Protein AF-A0A6N8XL63-F1 (afdb_monomer_lite)

Foldseek 3Di:
DPPPPVVVVVVVVVLVVLLVVLLVVCAASPPRHHPPDNDNHNPVVVVVVCVVVPPVVVVVVLVVLQVVLLVVCAASPPRHHHPNDNHDPVVVVVVCVVCVVVVVPVPDQKKKWKAFPPPRDTPDIHRDPVVVVVSCVVVVHDPVRIDIDIPDDVVVVVVVPDD

Structure (mmCIF, N/CA/C/O backbone):
data_AF-A0A6N8XL63-F1
#
_entry.id   AF-A0A6N8XL63-F1
#
loop_
_atom_site.group_PDB
_atom_site.id
_atom_site.type_symbol
_atom_site.label_atom_id
_atom_site.label_alt_id
_atom_site.label_comp_id
_atom_site.label_asym_id
_atom_site.label_entity_id
_atom_site.label_seq_id
_atom_site.pdbx_PDB_ins_code
_atom_site.Cartn_x
_atom_site.Cartn_y
_atom_site.Cartn_z
_atom_site.occupancy
_atom_site.B_iso_or_equiv
_atom_site.auth_seq_id
_atom_site.auth_comp_id
_atom_site.auth_asym_id
_atom_site.auth_atom_id
_atom_site.pdbx_PDB_model_num
ATOM 1 N N . MET A 1 1 ? 29.779 -9.677 9.185 1.00 43.91 1 MET A N 1
ATOM 2 C CA . MET A 1 1 ? 30.239 -10.052 7.824 1.00 43.91 1 MET A CA 1
ATOM 3 C C . MET A 1 1 ? 29.657 -9.106 6.758 1.00 43.91 1 MET A C 1
ATOM 5 O O . MET A 1 1 ? 28.558 -9.359 6.274 1.00 43.91 1 MET A O 1
ATOM 9 N N . PRO A 1 2 ? 30.348 -8.014 6.376 1.00 48.72 2 PRO A N 1
ATOM 10 C CA . PRO A 1 2 ? 29.852 -7.019 5.409 1.00 48.72 2 PRO A CA 1
ATOM 11 C C . PRO A 1 2 ? 30.099 -7.348 3.912 1.00 48.72 2 PRO A C 1
ATOM 13 O O . PRO A 1 2 ? 29.823 -6.527 3.044 1.00 48.72 2 PRO A O 1
ATOM 16 N N . GLY A 1 3 ? 30.554 -8.557 3.557 1.00 53.84 3 GLY A N 1
ATOM 17 C CA . GLY A 1 3 ? 30.966 -8.904 2.181 1.00 53.84 3 GLY A CA 1
ATOM 18 C C . GLY A 1 3 ? 29.860 -9.152 1.137 1.00 53.84 3 GLY A C 1
ATOM 19 O O . GLY A 1 3 ? 30.168 -9.338 -0.039 1.00 53.84 3 GLY A O 1
ATOM 20 N N . SER A 1 4 ? 28.571 -9.169 1.505 1.00 65.81 4 SER A N 1
ATOM 21 C CA . SER A 1 4 ? 27.510 -9.639 0.590 1.00 65.81 4 SER A CA 1
ATOM 22 C C . SER A 1 4 ? 26.893 -8.558 -0.310 1.00 65.81 4 SER A C 1
ATOM 24 O O . SER A 1 4 ? 26.400 -8.880 -1.392 1.00 65.81 4 SER A O 1
ATOM 26 N N . SER A 1 5 ? 26.918 -7.281 0.083 1.00 77.75 5 SER A N 1
ATOM 27 C CA . SER A 1 5 ? 26.253 -6.198 -0.663 1.00 77.75 5 SER A CA 1
ATOM 28 C C . SER A 1 5 ? 27.079 -5.724 -1.862 1.00 77.75 5 SER A C 1
ATOM 30 O O . SER A 1 5 ? 26.555 -5.630 -2.972 1.00 77.75 5 SER A O 1
ATOM 32 N N . ALA A 1 6 ? 28.384 -5.511 -1.677 1.00 81.81 6 ALA A N 1
ATOM 33 C CA . ALA A 1 6 ? 29.289 -5.071 -2.738 1.00 81.81 6 ALA A CA 1
ATOM 34 C C . ALA A 1 6 ? 29.458 -6.132 -3.840 1.00 81.81 6 ALA A C 1
ATOM 36 O O . ALA A 1 6 ? 29.487 -5.799 -5.027 1.00 81.81 6 ALA A O 1
ATOM 37 N N . ALA A 1 7 ? 29.514 -7.415 -3.472 1.00 82.44 7 ALA A N 1
ATOM 38 C CA . ALA A 1 7 ? 29.549 -8.518 -4.432 1.00 82.44 7 ALA A CA 1
ATOM 39 C C . ALA A 1 7 ? 28.253 -8.588 -5.262 1.00 82.44 7 ALA A C 1
ATOM 41 O O . ALA A 1 7 ? 28.304 -8.681 -6.491 1.00 82.44 7 ALA A O 1
ATOM 42 N N . LYS A 1 8 ? 27.085 -8.443 -4.614 1.00 84.56 8 LYS A N 1
ATOM 43 C CA . LYS A 1 8 ? 25.779 -8.366 -5.296 1.00 84.56 8 LYS A CA 1
ATOM 44 C C . LYS A 1 8 ? 25.686 -7.159 -6.230 1.00 84.56 8 LYS A C 1
ATOM 46 O O . LYS A 1 8 ? 25.197 -7.296 -7.348 1.00 84.56 8 LYS A O 1
ATOM 51 N N . ALA A 1 9 ? 26.187 -5.995 -5.814 1.00 88.12 9 ALA A N 1
ATOM 52 C CA . ALA A 1 9 ? 26.199 -4.792 -6.642 1.00 88.12 9 ALA A CA 1
ATOM 53 C C . ALA A 1 9 ? 27.018 -4.993 -7.929 1.00 88.12 9 ALA A C 1
ATOM 55 O O . ALA A 1 9 ? 26.525 -4.711 -9.024 1.00 88.12 9 ALA A O 1
ATOM 56 N N . ARG A 1 10 ? 28.226 -5.565 -7.822 1.00 89.12 10 ARG A N 1
ATOM 57 C CA . ARG A 1 10 ? 29.075 -5.883 -8.986 1.00 89.12 10 ARG A CA 1
ATOM 58 C C . ARG A 1 10 ? 28.430 -6.921 -9.909 1.00 89.12 10 ARG A C 1
ATOM 60 O O . ARG A 1 10 ? 28.430 -6.737 -11.127 1.00 89.12 10 ARG A O 1
ATOM 67 N N . ALA A 1 11 ? 27.832 -7.975 -9.351 1.00 88.38 11 ALA A N 1
ATOM 68 C CA . ALA A 1 11 ? 27.112 -8.986 -10.126 1.00 88.38 11 ALA A CA 1
ATOM 69 C C . ALA A 1 11 ? 25.927 -8.381 -10.900 1.00 88.38 11 ALA A C 1
ATOM 71 O O . ALA A 1 11 ? 25.771 -8.631 -12.097 1.00 88.38 11 ALA A O 1
ATOM 72 N N . ASN A 1 12 ? 25.145 -7.514 -10.251 1.00 90.38 12 ASN A N 1
ATOM 73 C CA . ASN A 1 12 ? 24.034 -6.804 -10.882 1.00 90.38 12 ASN A CA 1
ATOM 74 C C . ASN A 1 12 ? 24.509 -5.859 -11.989 1.00 90.38 12 ASN A C 1
ATOM 76 O O . ASN A 1 12 ? 23.907 -5.826 -13.060 1.00 90.38 12 ASN A O 1
ATOM 80 N N . ALA A 1 13 ? 25.603 -5.125 -11.771 1.00 93.00 13 ALA A N 1
ATOM 81 C CA . ALA A 1 13 ? 26.190 -4.264 -12.794 1.00 93.00 13 ALA A CA 1
ATOM 82 C C . ALA A 1 13 ? 26.624 -5.074 -14.028 1.00 93.00 13 ALA A C 1
ATOM 84 O O . ALA A 1 13 ? 26.307 -4.702 -15.158 1.00 93.00 13 ALA A O 1
ATOM 85 N N . ARG A 1 14 ? 27.272 -6.230 -13.826 1.00 92.75 14 ARG A N 1
ATOM 86 C CA . ARG A 1 14 ? 27.653 -7.143 -14.916 1.00 92.75 14 ARG A CA 1
ATOM 87 C C . ARG A 1 14 ? 26.433 -7.673 -15.671 1.00 92.75 14 ARG A C 1
ATOM 89 O O . ARG A 1 14 ? 26.452 -7.717 -16.900 1.00 92.75 14 ARG A O 1
ATOM 96 N N . LEU A 1 15 ? 25.374 -8.054 -14.957 1.00 89.94 15 LEU A N 1
ATOM 97 C CA . LEU A 1 15 ? 24.129 -8.526 -15.563 1.00 89.94 15 LEU A CA 1
ATOM 98 C C . LEU A 1 15 ? 23.460 -7.428 -16.401 1.00 89.94 15 LEU A C 1
ATOM 100 O O . LEU A 1 15 ? 23.080 -7.687 -17.539 1.00 89.94 15 LEU A O 1
ATOM 104 N N . ARG A 1 16 ? 23.383 -6.197 -15.879 1.00 91.44 16 ARG A N 1
ATOM 105 C CA . ARG A 1 16 ? 22.843 -5.033 -16.601 1.00 91.44 16 ARG A CA 1
ATOM 106 C C . ARG A 1 16 ? 23.623 -4.744 -17.881 1.00 91.44 16 ARG A C 1
ATOM 108 O O . ARG A 1 16 ? 23.005 -4.563 -18.922 1.00 91.44 16 ARG A O 1
ATOM 115 N N . ARG A 1 17 ? 24.960 -4.781 -17.829 1.00 93.25 17 ARG A N 1
ATOM 116 C CA . ARG A 1 17 ? 25.815 -4.608 -19.019 1.00 93.25 17 ARG A CA 1
ATOM 117 C C . ARG A 1 17 ? 25.537 -5.673 -20.079 1.00 93.25 17 ARG A C 1
ATOM 119 O O . ARG A 1 17 ? 25.355 -5.339 -21.242 1.00 93.25 17 ARG A O 1
ATOM 126 N N . ARG A 1 18 ? 25.437 -6.948 -19.681 1.00 90.00 18 ARG A N 1
ATOM 127 C CA . ARG A 1 18 ? 25.084 -8.047 -20.600 1.00 90.00 18 ARG A CA 1
ATOM 128 C C . ARG A 1 18 ? 23.696 -7.870 -21.214 1.00 90.00 18 ARG A C 1
ATOM 130 O O . ARG A 1 18 ? 23.515 -8.155 -22.392 1.00 90.00 18 ARG A O 1
ATOM 137 N N . TYR A 1 19 ? 22.732 -7.411 -20.421 1.00 91.19 19 TYR A N 1
ATOM 138 C CA . TYR A 1 19 ? 21.373 -7.151 -20.887 1.00 91.19 19 TYR A CA 1
ATOM 139 C C . TYR A 1 19 ? 21.347 -6.025 -21.925 1.00 91.19 19 TYR A C 1
ATOM 141 O O . TYR A 1 19 ? 20.780 -6.203 -22.997 1.00 91.19 19 TYR A O 1
ATOM 149 N N . ALA A 1 20 ? 22.018 -4.908 -21.631 1.00 90.19 20 ALA A N 1
ATOM 150 C CA . ALA A 1 20 ? 22.125 -3.765 -22.531 1.00 90.19 20 ALA A CA 1
ATOM 151 C C . ALA A 1 20 ? 22.837 -4.129 -23.841 1.00 90.19 20 ALA A C 1
ATOM 153 O O . ALA A 1 20 ? 22.337 -3.796 -24.907 1.00 90.19 20 ALA A O 1
ATOM 154 N N . ALA A 1 21 ? 23.943 -4.879 -23.775 1.00 91.62 21 ALA A N 1
ATOM 155 C CA . ALA A 1 21 ? 24.667 -5.326 -24.965 1.00 91.62 21 ALA A CA 1
ATOM 156 C C . ALA A 1 21 ? 23.801 -6.211 -25.877 1.00 91.62 21 ALA A C 1
ATOM 158 O O . ALA A 1 21 ? 23.784 -6.021 -27.088 1.00 91.62 21 ALA A O 1
ATOM 159 N N . ARG A 1 22 ? 23.033 -7.146 -25.301 1.00 90.31 22 ARG A N 1
ATOM 160 C CA . ARG A 1 22 ? 22.102 -7.987 -26.072 1.00 90.31 22 ARG A CA 1
ATOM 161 C C . ARG A 1 22 ? 20.960 -7.177 -26.676 1.00 90.31 22 ARG A C 1
ATOM 163 O O . ARG A 1 22 ? 20.642 -7.382 -27.838 1.00 90.31 22 ARG A O 1
ATOM 170 N N . ALA A 1 23 ? 20.382 -6.254 -25.909 1.00 88.44 23 ALA A N 1
ATOM 171 C CA . ALA A 1 23 ? 19.318 -5.384 -26.399 1.00 88.44 23 ALA A CA 1
ATOM 172 C C . ALA A 1 23 ? 19.800 -4.489 -27.555 1.00 88.44 23 ALA A C 1
ATOM 174 O O . ALA A 1 23 ? 19.114 -4.395 -28.566 1.00 88.44 23 ALA A O 1
ATOM 175 N N . ALA A 1 24 ? 20.997 -3.902 -27.440 1.00 90.06 24 ALA A N 1
ATOM 176 C CA . ALA A 1 24 ? 21.609 -3.090 -28.495 1.00 90.06 24 ALA A CA 1
ATOM 177 C C . ALA A 1 24 ? 21.917 -3.903 -29.764 1.00 90.06 24 ALA A C 1
ATOM 179 O O . ALA A 1 24 ? 21.780 -3.390 -30.867 1.00 90.06 24 ALA A O 1
ATOM 180 N N . ALA A 1 25 ? 22.272 -5.181 -29.614 1.00 91.56 25 ALA A N 1
ATOM 181 C CA . ALA A 1 25 ? 22.482 -6.102 -30.730 1.00 91.56 25 ALA A CA 1
ATOM 182 C C . ALA A 1 25 ? 21.174 -6.666 -31.329 1.00 91.56 25 ALA A C 1
ATOM 184 O O . ALA A 1 25 ? 21.229 -7.538 -32.192 1.00 91.56 25 ALA A O 1
ATOM 185 N N . GLY A 1 26 ? 19.999 -6.241 -30.848 1.00 92.75 26 GLY A N 1
ATOM 186 C CA . GLY A 1 26 ? 18.714 -6.777 -31.304 1.00 92.75 26 GLY A CA 1
ATOM 187 C C . GLY A 1 26 ? 18.496 -8.247 -30.928 1.00 92.75 26 GLY A C 1
ATOM 188 O O . GLY A 1 26 ? 17.744 -8.950 -31.598 1.00 92.75 26 GLY A O 1
ATOM 189 N N . LEU A 1 27 ? 19.151 -8.733 -29.869 1.00 95.00 27 LEU A N 1
ATOM 190 C CA . LEU A 1 27 ? 19.087 -10.124 -29.426 1.00 95.00 27 LEU A CA 1
ATOM 191 C C . LEU A 1 27 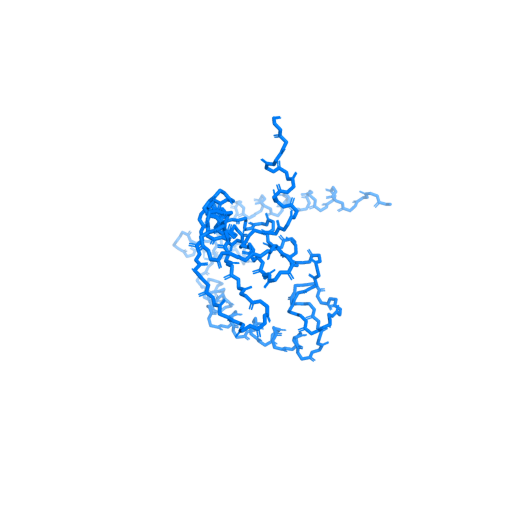? 18.217 -10.290 -28.181 1.00 95.00 27 LEU A C 1
ATOM 193 O O . LEU A 1 27 ? 18.205 -9.478 -27.252 1.00 95.00 27 LEU A O 1
ATOM 197 N N . CYS A 1 28 ? 17.542 -11.431 -28.111 1.00 94.88 28 CYS A N 1
ATOM 198 C CA . CYS A 1 28 ? 16.798 -11.864 -26.951 1.00 94.88 28 CYS A CA 1
ATOM 199 C C . CYS A 1 28 ? 17.733 -11.992 -25.752 1.00 94.88 28 CYS A C 1
ATOM 201 O O . CYS A 1 28 ? 18.660 -12.801 -25.715 1.00 94.88 28 CYS A O 1
ATOM 203 N N . VAL A 1 29 ? 17.398 -11.278 -24.686 1.00 92.56 29 VAL A N 1
ATOM 204 C CA . VAL A 1 29 ? 18.168 -11.277 -23.437 1.00 92.56 29 VAL A CA 1
ATOM 205 C C . VAL A 1 29 ? 18.239 -12.642 -22.739 1.00 92.56 29 VAL A C 1
ATOM 207 O O . VAL A 1 29 ? 19.085 -12.822 -21.862 1.00 92.56 29 VAL A O 1
ATOM 210 N N . ARG A 1 30 ? 17.390 -13.607 -23.127 1.00 91.56 30 ARG A N 1
ATOM 211 C CA . ARG A 1 30 ? 17.277 -14.940 -22.511 1.00 91.56 30 ARG A CA 1
ATOM 212 C C . ARG A 1 30 ? 17.984 -16.050 -23.295 1.00 91.56 30 ARG A C 1
ATOM 214 O O . ARG A 1 30 ? 18.693 -16.828 -22.669 1.00 91.56 30 ARG A O 1
ATOM 221 N N . CYS A 1 31 ? 17.804 -16.121 -24.615 1.00 93.38 31 CYS A N 1
ATOM 222 C CA . CYS A 1 31 ? 18.372 -17.182 -25.469 1.00 93.38 31 CYS A CA 1
ATOM 223 C C . CYS A 1 31 ? 19.306 -16.685 -26.577 1.00 93.38 31 CYS A C 1
ATOM 225 O O . CYS A 1 31 ? 19.863 -17.512 -27.283 1.00 93.38 31 CYS A O 1
ATOM 227 N N . SER A 1 32 ? 19.488 -15.371 -26.730 1.00 91.75 32 SER A N 1
ATOM 228 C CA . SER A 1 32 ? 20.303 -14.761 -27.791 1.00 91.75 32 SER A CA 1
ATOM 229 C C . SER A 1 32 ? 19.777 -14.932 -29.229 1.00 91.75 32 SER A C 1
ATOM 231 O O . SER A 1 32 ? 20.465 -14.525 -30.152 1.00 91.75 32 SER A O 1
ATOM 233 N N . GLU A 1 33 ? 18.572 -15.473 -29.442 1.00 94.19 33 GLU A N 1
ATOM 234 C CA . GLU A 1 33 ? 17.871 -15.417 -30.743 1.00 94.19 33 GLU A CA 1
ATOM 235 C C . GLU A 1 33 ? 17.471 -13.972 -31.091 1.00 94.19 33 GLU A C 1
ATOM 237 O O . GLU A 1 33 ? 17.313 -13.174 -30.165 1.00 94.19 33 GLU A O 1
ATOM 242 N N . PRO A 1 34 ? 17.223 -13.620 -32.366 1.00 94.56 34 PRO A N 1
ATOM 243 C CA . PRO A 1 34 ? 16.735 -12.293 -32.737 1.00 94.56 34 PRO A CA 1
ATOM 244 C C . PRO A 1 34 ? 15.500 -11.873 -31.927 1.00 94.56 34 PRO A C 1
ATOM 246 O O . PRO A 1 34 ? 14.554 -12.643 -31.721 1.00 94.56 34 PRO A O 1
ATOM 249 N N . ALA A 1 35 ? 15.525 -10.648 -31.411 1.00 93.19 35 ALA A N 1
ATOM 250 C CA . ALA A 1 35 ? 14.408 -10.078 -30.684 1.00 93.19 35 ALA A CA 1
ATOM 251 C C . ALA A 1 35 ? 13.288 -9.671 -31.650 1.00 93.19 35 ALA A C 1
ATOM 253 O O . ALA A 1 35 ? 13.534 -9.249 -32.777 1.00 93.19 35 ALA A O 1
ATOM 254 N N . ALA A 1 36 ? 12.039 -9.797 -31.206 1.00 87.75 36 ALA A N 1
ATOM 255 C CA . ALA A 1 36 ? 10.895 -9.411 -32.020 1.00 87.75 36 ALA A CA 1
ATOM 256 C C . ALA A 1 36 ? 10.659 -7.896 -31.909 1.00 87.75 36 ALA A C 1
ATOM 258 O O . ALA A 1 36 ? 10.456 -7.405 -30.803 1.00 87.75 36 ALA A O 1
ATOM 259 N N . GLY A 1 37 ? 10.685 -7.180 -33.040 1.00 78.00 37 GLY A N 1
ATOM 260 C CA . GLY A 1 37 ? 10.168 -5.813 -33.230 1.00 78.00 37 GLY A CA 1
ATOM 261 C C . GLY A 1 37 ? 10.233 -4.871 -32.020 1.00 78.00 37 GLY A C 1
ATOM 262 O O . GLY A 1 37 ? 9.197 -4.535 -31.454 1.00 78.00 37 GLY A O 1
ATOM 263 N N . GLY A 1 38 ? 11.435 -4.454 -31.606 1.00 79.50 38 GLY A N 1
ATOM 264 C CA . GLY A 1 38 ? 11.625 -3.475 -30.521 1.00 79.50 38 GLY A CA 1
ATOM 265 C C . GLY A 1 38 ? 11.450 -4.016 -29.094 1.00 79.50 38 GLY A C 1
ATOM 266 O O . GLY A 1 38 ? 11.616 -3.275 -28.125 1.00 79.50 38 GLY A O 1
ATOM 267 N N . LEU A 1 39 ? 11.153 -5.306 -28.924 1.00 86.88 39 LEU A N 1
ATOM 268 C CA . LEU A 1 39 ? 11.126 -5.962 -27.618 1.00 86.88 39 LEU A CA 1
ATOM 269 C C . LEU A 1 39 ? 12.533 -6.387 -27.181 1.00 86.88 39 LEU A C 1
ATOM 271 O O . LEU A 1 39 ? 13.440 -6.576 -27.979 1.00 86.88 39 LEU A O 1
ATOM 275 N N . SER A 1 40 ? 12.705 -6.647 -25.884 1.00 89.50 40 SER A N 1
ATOM 276 C CA . SER A 1 40 ? 13.955 -7.215 -25.343 1.00 89.50 40 SER A CA 1
ATOM 277 C C . SER A 1 40 ? 14.046 -8.746 -25.474 1.00 89.50 40 SER A C 1
ATOM 279 O O . SER A 1 40 ? 14.986 -9.375 -24.978 1.00 89.50 40 SER A O 1
ATOM 281 N N . ARG A 1 41 ? 13.050 -9.395 -26.091 1.00 93.62 41 ARG A N 1
ATOM 282 C CA . ARG A 1 41 ? 12.922 -10.859 -26.160 1.00 93.62 41 ARG A CA 1
ATOM 283 C C . ARG A 1 41 ? 12.484 -11.326 -27.550 1.00 93.62 41 ARG A C 1
ATOM 285 O O . ARG A 1 41 ? 11.815 -10.588 -28.265 1.00 93.62 41 ARG A O 1
ATOM 292 N N . CYS A 1 42 ? 12.840 -12.562 -27.908 1.00 95.44 42 CYS A N 1
ATOM 293 C CA . CYS A 1 42 ? 12.316 -13.225 -29.104 1.00 95.44 42 CYS A CA 1
ATOM 294 C C . CYS A 1 42 ? 10.819 -13.527 -28.936 1.00 95.44 42 CYS A C 1
ATOM 296 O O . CYS A 1 42 ? 10.323 -13.583 -27.805 1.00 95.44 42 CYS A O 1
ATOM 298 N N . ALA A 1 43 ? 10.113 -13.768 -30.044 1.00 93.56 43 ALA A N 1
ATOM 299 C CA . ALA A 1 43 ? 8.664 -13.992 -30.057 1.00 93.56 43 ALA A CA 1
ATOM 300 C C . ALA A 1 43 ? 8.218 -15.074 -29.055 1.00 93.56 43 ALA A C 1
ATOM 302 O O . ALA A 1 43 ? 7.303 -14.855 -28.263 1.00 93.56 43 ALA A O 1
ATOM 303 N N . ARG A 1 44 ? 8.947 -16.197 -28.993 1.00 94.19 44 ARG A N 1
ATOM 304 C CA . ARG A 1 44 ? 8.678 -17.296 -28.052 1.00 94.19 44 ARG A CA 1
ATOM 305 C C . ARG A 1 44 ? 8.743 -16.847 -26.592 1.00 94.19 44 ARG A C 1
ATOM 307 O O . ARG A 1 44 ? 7.838 -17.111 -25.806 1.00 94.19 44 ARG A O 1
ATOM 314 N N . HIS A 1 45 ? 9.814 -16.157 -26.205 1.00 93.69 45 HIS A N 1
ATOM 315 C CA . HIS A 1 45 ? 9.979 -15.695 -24.826 1.00 93.69 45 HIS A CA 1
ATOM 316 C C . HIS A 1 45 ? 9.096 -14.495 -24.478 1.00 93.69 45 HIS A C 1
ATOM 318 O O . HIS A 1 45 ? 8.781 -14.312 -23.303 1.00 93.69 45 HIS A O 1
ATOM 324 N N . ALA A 1 46 ? 8.702 -13.690 -25.465 1.00 90.81 46 ALA A N 1
ATOM 325 C CA . ALA A 1 46 ? 7.713 -12.637 -25.291 1.00 90.81 46 ALA A CA 1
ATOM 326 C C . ALA A 1 46 ? 6.324 -13.232 -25.009 1.00 90.81 46 ALA A C 1
ATOM 328 O O . ALA A 1 46 ? 5.705 -12.845 -24.020 1.00 90.81 46 ALA A O 1
ATOM 329 N N . ALA A 1 47 ? 5.889 -14.232 -25.784 1.00 89.00 47 ALA A N 1
ATOM 330 C CA . ALA A 1 47 ? 4.620 -14.933 -25.580 1.00 89.00 47 ALA A CA 1
ATOM 331 C C . ALA A 1 47 ? 4.545 -15.621 -24.205 1.00 89.00 47 ALA A C 1
ATOM 333 O O . ALA A 1 47 ? 3.576 -15.437 -23.470 1.00 89.00 47 ALA A O 1
ATOM 334 N N . LEU A 1 48 ? 5.611 -16.327 -23.802 1.00 88.31 48 LEU A N 1
ATOM 335 C CA . LEU A 1 48 ? 5.694 -16.952 -22.474 1.00 88.31 48 LEU A CA 1
ATOM 336 C C . LEU A 1 48 ? 5.601 -15.929 -21.333 1.00 88.31 48 LEU A C 1
ATOM 338 O O . LEU A 1 48 ? 4.982 -16.193 -20.300 1.00 88.31 48 LEU A O 1
ATOM 342 N N . GLU A 1 49 ? 6.227 -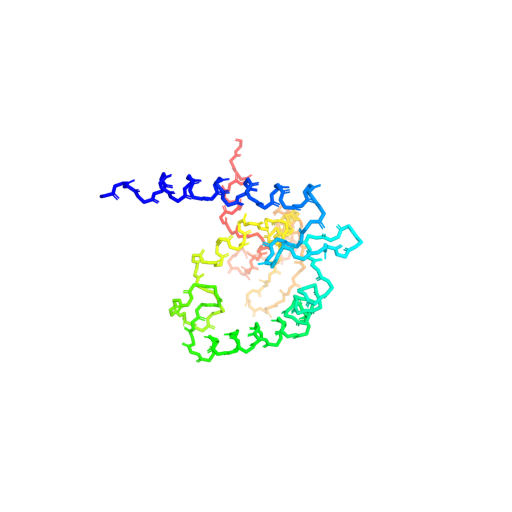14.759 -21.486 1.00 86.31 49 GLU A N 1
ATOM 343 C CA . GLU A 1 49 ? 6.104 -13.714 -20.472 1.00 86.31 49 GLU A CA 1
ATOM 344 C C . GLU A 1 49 ? 4.699 -13.102 -20.469 1.00 86.31 49 GLU A C 1
ATOM 346 O O . GLU A 1 49 ? 4.153 -12.875 -19.392 1.00 86.31 49 GLU A O 1
ATOM 351 N N . ALA A 1 50 ? 4.091 -12.870 -21.634 1.00 83.94 50 ALA A N 1
ATOM 352 C CA . ALA A 1 50 ? 2.726 -12.359 -21.730 1.00 83.94 50 ALA A CA 1
ATOM 353 C C . ALA A 1 50 ? 1.728 -13.288 -21.017 1.00 83.94 50 ALA A C 1
ATOM 355 O O . ALA A 1 50 ? 0.916 -12.821 -20.215 1.00 83.94 50 ALA A O 1
ATOM 356 N N . GLU A 1 51 ? 1.857 -14.607 -21.195 1.00 80.50 51 GLU A N 1
ATOM 357 C CA . GLU A 1 51 ? 1.045 -15.595 -20.475 1.00 80.50 51 GLU A CA 1
ATOM 358 C C . GLU A 1 51 ? 1.279 -15.525 -18.954 1.00 80.50 51 GLU A C 1
ATOM 360 O O . GLU A 1 51 ? 0.330 -15.472 -18.161 1.00 80.50 51 GLU A O 1
ATOM 365 N N . ARG A 1 52 ? 2.548 -15.450 -18.524 1.00 78.06 52 ARG A N 1
ATOM 366 C CA . ARG A 1 52 ? 2.925 -15.329 -17.105 1.00 78.06 52 ARG A CA 1
ATOM 367 C C . ARG A 1 52 ? 2.407 -14.039 -16.467 1.00 78.06 52 ARG A C 1
ATOM 369 O O . ARG A 1 52 ? 2.068 -14.021 -15.281 1.00 78.06 52 ARG A O 1
ATOM 376 N N . VAL A 1 53 ? 2.409 -12.946 -17.224 1.00 74.94 53 VAL A N 1
ATOM 377 C CA . VAL A 1 53 ? 2.055 -11.599 -16.765 1.00 74.94 53 VAL A CA 1
ATOM 378 C C . VAL A 1 53 ? 0.561 -11.316 -16.893 1.00 74.94 53 VAL A C 1
ATOM 380 O O . VAL A 1 53 ? 0.120 -10.319 -16.321 1.00 74.94 53 VAL A O 1
ATOM 383 N N . SER A 1 54 ? -0.210 -12.208 -17.529 1.00 73.88 54 SER A N 1
ATOM 384 C CA . SER A 1 54 ? -1.656 -12.069 -17.709 1.00 73.88 54 SER A CA 1
ATOM 385 C C . SER A 1 54 ? -2.340 -11.544 -16.428 1.00 73.88 54 SER A C 1
ATOM 387 O O . SER A 1 54 ? -2.252 -12.175 -15.360 1.00 73.88 54 SER A O 1
ATOM 389 N N . PRO A 1 55 ? -3.001 -10.367 -16.487 1.00 68.12 55 PRO A N 1
ATOM 390 C CA . PRO A 1 55 ? -3.601 -9.728 -15.313 1.00 68.12 55 PRO A CA 1
ATOM 391 C C . PRO A 1 55 ? -4.539 -10.660 -14.529 1.00 68.12 55 PRO A C 1
ATOM 393 O O . PRO A 1 55 ? -4.545 -10.647 -13.295 1.00 68.12 55 PRO A O 1
ATOM 396 N N . GLY A 1 56 ? -5.245 -11.553 -15.235 1.00 73.12 56 GLY A N 1
ATOM 397 C CA . GLY A 1 56 ? -6.111 -12.579 -14.653 1.00 73.12 56 GLY A CA 1
ATOM 398 C C . GLY A 1 56 ? -5.388 -13.561 -13.719 1.00 73.12 56 GLY A C 1
ATOM 399 O O . GLY A 1 56 ? -5.824 -13.742 -12.578 1.00 73.12 56 GLY A O 1
ATOM 400 N N . ARG A 1 57 ? -4.249 -14.152 -14.127 1.00 69.56 57 ARG A N 1
ATOM 401 C CA . ARG A 1 57 ? -3.496 -15.110 -13.282 1.00 69.56 57 ARG A CA 1
ATOM 402 C C . ARG A 1 57 ? -2.856 -14.444 -12.068 1.00 69.56 57 ARG A C 1
ATOM 404 O O . ARG A 1 57 ? -2.880 -15.015 -10.970 1.00 69.56 57 ARG A O 1
ATOM 411 N N . LYS A 1 58 ? -2.302 -13.236 -12.236 1.00 74.62 58 LYS A N 1
ATOM 412 C CA . LYS A 1 58 ? -1.749 -12.450 -11.118 1.00 74.62 58 LYS A CA 1
ATOM 413 C C . LYS A 1 58 ? -2.837 -12.105 -10.102 1.00 74.62 58 LYS A C 1
ATOM 415 O O . LYS A 1 58 ? -2.627 -12.294 -8.904 1.00 74.62 58 LYS A O 1
ATOM 420 N N . SER A 1 59 ? -4.012 -11.693 -10.579 1.00 79.62 59 SER A N 1
ATOM 421 C CA . SER A 1 59 ? -5.179 -11.415 -9.738 1.00 79.62 59 SER A CA 1
ATOM 422 C C . SER A 1 59 ? -5.646 -12.659 -8.975 1.00 79.62 59 SER A C 1
ATOM 424 O O . SER A 1 59 ? -5.817 -12.595 -7.760 1.00 79.62 59 SER A O 1
ATOM 426 N N . ALA A 1 60 ? -5.786 -13.812 -9.638 1.00 83.50 60 ALA A N 1
ATOM 427 C CA . ALA A 1 60 ? -6.234 -15.050 -8.994 1.00 83.50 60 ALA A CA 1
ATOM 428 C C . ALA A 1 60 ? -5.252 -15.548 -7.918 1.00 83.50 60 ALA A C 1
ATOM 430 O O . ALA A 1 60 ? -5.654 -15.893 -6.807 1.00 83.50 60 ALA A O 1
ATOM 431 N N . THR A 1 61 ? -3.950 -15.541 -8.216 1.00 86.44 61 THR A N 1
ATOM 432 C CA . THR A 1 61 ? -2.911 -15.956 -7.257 1.00 86.44 61 THR A CA 1
ATOM 433 C C . THR A 1 61 ? -2.844 -15.008 -6.059 1.00 86.44 61 THR A C 1
ATOM 435 O O . THR A 1 61 ? -2.733 -15.461 -4.917 1.00 86.44 61 THR A O 1
ATOM 438 N N . SER A 1 62 ? -2.948 -13.697 -6.305 1.00 87.12 62 SER A N 1
ATOM 439 C CA . SER A 1 62 ? -3.003 -12.682 -5.249 1.00 87.12 62 SER A CA 1
ATOM 440 C C . SER A 1 62 ? -4.225 -12.885 -4.349 1.00 87.12 62 SER A C 1
ATOM 442 O O . SER A 1 62 ? -4.074 -12.977 -3.132 1.00 87.12 62 SER A O 1
ATOM 444 N N . ARG A 1 63 ? -5.413 -13.088 -4.942 1.00 90.62 63 ARG A N 1
ATOM 445 C CA . ARG A 1 63 ? -6.663 -13.385 -4.221 1.00 90.62 63 ARG A CA 1
ATOM 446 C C . ARG A 1 63 ? -6.551 -14.640 -3.355 1.00 90.62 63 ARG A C 1
ATOM 448 O O . ARG A 1 63 ? -6.879 -14.582 -2.174 1.00 90.62 63 ARG A O 1
ATOM 455 N N . LYS A 1 64 ? -6.006 -15.742 -3.889 1.00 93.12 64 LYS A N 1
ATOM 456 C CA . LYS A 1 64 ? -5.763 -16.976 -3.115 1.00 93.12 64 LYS A CA 1
ATOM 457 C C . LYS A 1 64 ? -4.822 -16.737 -1.931 1.00 93.12 64 LYS A C 1
ATOM 459 O O . LYS A 1 64 ? -5.105 -17.172 -0.819 1.00 93.12 64 LYS A O 1
ATOM 464 N N . ARG A 1 65 ? -3.709 -16.022 -2.145 1.00 92.81 65 ARG A N 1
ATOM 465 C CA . ARG A 1 65 ? -2.747 -15.699 -1.075 1.00 92.81 65 ARG A CA 1
ATOM 466 C C . ARG A 1 65 ? -3.374 -14.812 0.001 1.00 92.81 65 ARG A C 1
ATOM 468 O O . ARG A 1 65 ? -3.123 -15.046 1.181 1.00 92.81 65 ARG A O 1
ATOM 475 N N . TYR A 1 66 ? -4.162 -13.821 -0.407 1.00 94.62 66 TYR A N 1
ATOM 476 C CA . TYR A 1 66 ? -4.903 -12.946 0.495 1.00 94.62 66 TYR A CA 1
ATOM 477 C C . TYR A 1 66 ? -5.885 -13.755 1.348 1.00 94.62 66 TYR A C 1
ATOM 479 O O . TYR A 1 66 ? -5.771 -13.734 2.570 1.00 94.62 66 TYR A O 1
ATOM 487 N N . ALA A 1 67 ? -6.768 -14.539 0.718 1.00 94.25 67 ALA A N 1
ATOM 488 C CA . ALA A 1 67 ? -7.769 -15.354 1.409 1.00 94.25 67 ALA A CA 1
ATOM 489 C C . ALA A 1 67 ? -7.129 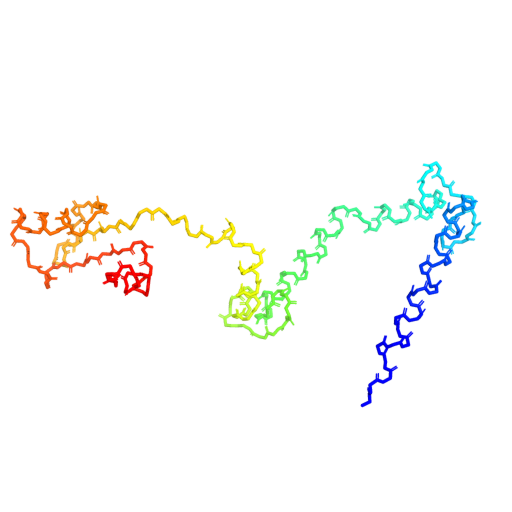-16.320 2.417 1.00 94.25 67 ALA A C 1
ATOM 491 O O . ALA A 1 67 ? -7.529 -16.352 3.578 1.00 94.25 67 ALA A O 1
ATOM 492 N N . ARG A 1 68 ? -6.062 -17.024 2.013 1.00 96.19 68 ARG A N 1
ATOM 493 C CA . ARG A 1 68 ? -5.307 -17.914 2.905 1.00 96.19 68 ARG A CA 1
ATOM 494 C C . ARG A 1 68 ? -4.755 -17.176 4.128 1.00 96.19 68 ARG A C 1
ATOM 496 O O . ARG A 1 68 ? -4.956 -17.616 5.252 1.00 96.19 68 ARG A O 1
ATOM 503 N N . ARG A 1 69 ? -4.084 -16.034 3.930 1.00 95.75 69 ARG A N 1
ATOM 504 C CA . ARG A 1 69 ? -3.523 -15.246 5.045 1.00 95.75 69 ARG A CA 1
ATOM 505 C C . ARG A 1 69 ? -4.612 -14.725 5.982 1.00 95.75 69 ARG A C 1
ATOM 507 O O . ARG A 1 69 ? -4.403 -14.710 7.189 1.00 95.75 69 ARG A O 1
ATOM 514 N N . ARG A 1 70 ? -5.776 -14.341 5.449 1.00 95.38 70 ARG A N 1
ATOM 515 C CA . ARG A 1 70 ? -6.928 -13.919 6.259 1.00 95.38 70 ARG A CA 1
ATOM 516 C C . ARG A 1 70 ? -7.482 -15.064 7.106 1.00 95.38 70 ARG A C 1
ATOM 518 O O . ARG A 1 70 ? -7.689 -14.850 8.296 1.00 95.38 70 ARG A O 1
ATOM 525 N N . ALA A 1 71 ? -7.643 -16.257 6.531 1.00 95.38 71 ALA A N 1
ATOM 526 C CA . ALA A 1 71 ? -8.077 -17.451 7.261 1.00 95.38 71 ALA A CA 1
ATOM 527 C C . ALA A 1 71 ? -7.098 -17.829 8.388 1.00 95.38 71 ALA A C 1
ATOM 529 O O . ALA A 1 71 ? -7.514 -18.142 9.496 1.00 95.38 71 ALA A O 1
ATOM 530 N N . GLU A 1 72 ? -5.793 -17.701 8.140 1.00 96.44 72 GLU A N 1
ATOM 531 C CA . GLU A 1 72 ? -4.732 -17.965 9.125 1.00 96.44 72 GLU A CA 1
ATOM 532 C C . GLU A 1 72 ? -4.526 -16.828 10.147 1.00 96.44 72 GLU A C 1
ATOM 534 O O . GLU A 1 72 ? -3.600 -16.903 10.953 1.00 96.44 72 GLU A O 1
ATOM 539 N N . ARG A 1 73 ? -5.331 -15.752 10.104 1.00 96.31 73 ARG A N 1
ATOM 540 C CA . ARG A 1 73 ? -5.143 -14.534 10.919 1.00 96.31 73 ARG A CA 1
ATOM 541 C C . ARG A 1 73 ? -3.712 -13.987 10.835 1.00 96.31 73 ARG A C 1
ATOM 543 O O . ARG A 1 73 ? -3.061 -13.701 11.836 1.00 96.31 73 ARG A O 1
ATOM 550 N N . ARG A 1 74 ? -3.201 -13.867 9.610 1.00 97.50 74 ARG A N 1
ATOM 551 C CA . ARG A 1 74 ? -1.869 -13.340 9.302 1.00 97.50 74 ARG A CA 1
ATOM 552 C C . ARG A 1 74 ? -1.954 -12.071 8.467 1.00 97.50 74 ARG A C 1
ATOM 554 O O . ARG A 1 74 ? -2.800 -11.924 7.585 1.00 97.50 74 ARG A O 1
ATOM 561 N N . CYS A 1 75 ? -0.995 -11.183 8.694 1.00 96.81 75 CYS A N 1
ATOM 562 C CA . CYS A 1 75 ? -0.807 -9.953 7.945 1.00 96.81 75 CYS A CA 1
ATOM 563 C C . CYS A 1 75 ? -0.625 -10.257 6.452 1.00 96.81 75 CYS A C 1
ATOM 565 O O . CYS A 1 75 ? 0.251 -11.034 6.058 1.00 96.81 75 CYS A O 1
ATOM 567 N N . VAL A 1 76 ? -1.419 -9.599 5.606 1.00 96.12 76 VAL A N 1
ATOM 568 C CA . VAL A 1 76 ? -1.414 -9.812 4.151 1.00 96.12 76 VAL A CA 1
ATOM 569 C C . VAL A 1 76 ? -0.134 -9.340 3.470 1.00 96.12 76 VAL A C 1
ATOM 571 O O . VAL A 1 76 ? 0.134 -9.793 2.360 1.00 96.12 76 VAL A O 1
ATOM 574 N N . ASP A 1 77 ? 0.698 -8.548 4.152 1.00 94.50 77 ASP A N 1
ATOM 575 C CA . ASP A 1 77 ? 1.984 -8.068 3.645 1.00 94.50 77 ASP A CA 1
ATOM 576 C C . ASP A 1 77 ? 3.145 -8.919 4.186 1.00 94.50 77 ASP A C 1
ATOM 578 O O . ASP A 1 77 ? 3.763 -9.679 3.432 1.00 94.50 77 ASP A O 1
ATOM 582 N N . CYS A 1 78 ? 3.397 -8.875 5.500 1.00 95.62 78 CYS A N 1
ATOM 583 C CA . CYS A 1 78 ? 4.556 -9.524 6.128 1.00 95.62 78 CYS A CA 1
ATOM 584 C C . CYS A 1 78 ? 4.307 -10.943 6.668 1.00 95.62 78 CYS A C 1
ATOM 586 O O . CYS A 1 78 ? 5.268 -11.640 6.972 1.00 95.62 78 CYS A O 1
ATOM 588 N N . GLY A 1 79 ? 3.054 -11.398 6.777 1.00 95.69 79 GLY A N 1
ATOM 589 C CA . GLY A 1 79 ? 2.715 -12.739 7.274 1.00 95.69 79 GLY A CA 1
ATOM 590 C C . GLY A 1 79 ? 2.727 -12.919 8.798 1.00 95.69 79 GLY A C 1
ATOM 591 O O . GLY A 1 79 ? 2.397 -14.005 9.262 1.00 95.69 79 GLY A O 1
ATOM 592 N N . THR A 1 80 ? 3.064 -11.887 9.575 1.00 96.69 80 THR A N 1
ATOM 593 C CA . THR A 1 80 ? 2.989 -11.905 11.050 1.00 96.69 80 THR A CA 1
ATOM 594 C C . THR A 1 80 ? 1.552 -12.135 11.523 1.00 96.69 80 THR A C 1
ATOM 596 O O . THR A 1 80 ? 0.628 -11.660 10.866 1.00 96.69 80 THR A O 1
ATOM 599 N N . GLY A 1 81 ? 1.350 -12.828 12.647 1.00 97.00 81 GLY A N 1
ATOM 600 C CA . GLY A 1 81 ? 0.021 -13.005 13.245 1.00 97.00 81 GLY A CA 1
ATOM 601 C C . GLY A 1 81 ? -0.676 -11.671 13.538 1.00 97.00 81 GLY A C 1
ATOM 602 O O . GLY A 1 81 ? -0.027 -10.685 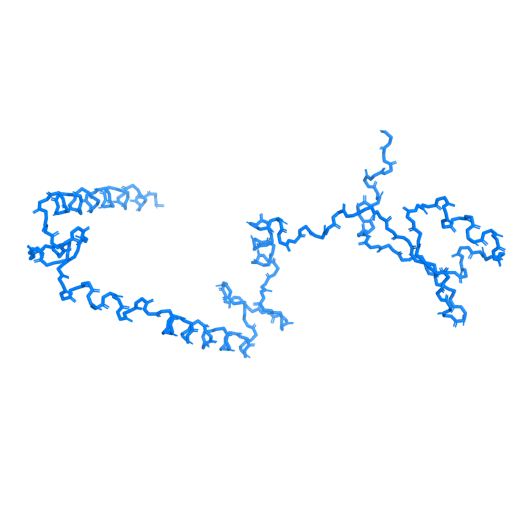13.890 1.00 97.00 81 GLY A O 1
ATOM 603 N N . THR A 1 82 ? -1.992 -11.627 13.355 1.00 94.31 82 THR A N 1
ATOM 604 C CA . THR A 1 82 ? -2.840 -10.459 13.612 1.00 94.31 82 THR A CA 1
ATOM 605 C C . THR A 1 82 ? -4.083 -10.860 14.402 1.00 94.31 82 THR A C 1
ATOM 607 O O . THR A 1 82 ? -4.594 -11.970 14.269 1.00 94.31 82 THR A O 1
ATOM 610 N N . ALA A 1 83 ? -4.626 -9.938 15.198 1.00 91.12 83 ALA A N 1
ATOM 611 C CA . ALA A 1 83 ? -5.882 -10.129 15.928 1.00 91.12 83 ALA A CA 1
ATOM 612 C C . ALA A 1 83 ? -7.107 -9.954 15.004 1.00 91.12 83 ALA A C 1
ATOM 614 O O . ALA A 1 83 ? -7.999 -9.158 15.261 1.00 91.12 83 ALA A O 1
ATOM 615 N N . GLY A 1 84 ? -7.115 -10.633 13.854 1.00 86.44 84 GLY A N 1
ATOM 616 C CA . GLY A 1 84 ? -8.215 -10.563 12.888 1.00 86.44 84 GLY A CA 1
ATOM 617 C C . GLY A 1 84 ? -8.143 -9.402 11.889 1.00 86.44 84 GLY A C 1
ATOM 618 O O . GLY A 1 84 ? -8.852 -9.446 10.883 1.00 86.44 84 GLY A O 1
ATOM 619 N N . SER A 1 85 ? -7.239 -8.431 12.047 1.00 91.38 85 SER A N 1
ATOM 620 C CA . SER A 1 85 ? -6.996 -7.380 11.044 1.00 91.38 85 SER A CA 1
ATOM 621 C C . SER A 1 85 ? -6.284 -7.918 9.793 1.00 91.38 85 SER A C 1
ATOM 623 O O . SER A 1 85 ? -5.540 -8.903 9.846 1.00 91.38 85 SER A O 1
ATOM 625 N N . ALA A 1 86 ? -6.492 -7.277 8.636 1.00 93.81 86 ALA A N 1
ATOM 626 C CA . ALA A 1 86 ? -5.817 -7.673 7.394 1.00 93.81 86 ALA A CA 1
ATOM 627 C C . ALA A 1 86 ? -4.306 -7.382 7.428 1.00 93.81 86 ALA A C 1
ATOM 629 O O . ALA A 1 86 ? -3.518 -8.130 6.855 1.00 93.81 86 ALA A O 1
ATOM 630 N N . ARG A 1 87 ? -3.884 -6.316 8.115 1.00 94.19 87 ARG A N 1
ATOM 631 C CA . ARG A 1 87 ? -2.480 -5.905 8.259 1.00 94.19 87 ARG A CA 1
ATOM 632 C C . ARG A 1 87 ? -2.109 -5.762 9.730 1.00 94.19 87 ARG A C 1
ATOM 634 O O . ARG A 1 87 ? -2.941 -5.357 10.537 1.00 94.19 87 ARG A O 1
ATOM 641 N N . CYS A 1 88 ? -0.853 -6.057 10.067 1.00 94.75 88 CYS A N 1
ATOM 642 C CA . CYS A 1 88 ? -0.301 -5.706 11.377 1.00 94.75 88 CYS A CA 1
ATOM 643 C C . CYS A 1 88 ? -0.090 -4.180 11.482 1.00 94.75 88 CYS A C 1
ATOM 645 O O . CYS A 1 88 ? 0.060 -3.536 10.437 1.00 94.75 88 CYS A O 1
ATOM 647 N N . PRO A 1 89 ? -0.011 -3.605 12.699 1.00 89.81 89 PRO A N 1
ATOM 648 C CA . PRO A 1 89 ? 0.143 -2.159 12.892 1.00 89.81 89 PRO A CA 1
ATOM 649 C C . PRO A 1 89 ? 1.302 -1.553 12.090 1.00 89.81 89 PRO A C 1
ATOM 651 O O . PRO A 1 89 ? 1.124 -0.553 11.404 1.00 89.81 89 PRO A O 1
ATOM 654 N N . ALA A 1 90 ? 2.460 -2.218 12.058 1.00 90.19 90 ALA A N 1
ATOM 655 C CA . ALA A 1 90 ? 3.629 -1.738 11.319 1.00 90.19 90 ALA A CA 1
ATOM 656 C C . ALA A 1 90 ? 3.421 -1.692 9.791 1.00 90.19 90 ALA A C 1
ATOM 658 O O . ALA A 1 90 ? 3.861 -0.753 9.126 1.00 90.19 90 ALA A O 1
ATOM 659 N N . CYS A 1 91 ? 2.762 -2.702 9.208 1.00 93.31 91 CYS A N 1
ATOM 660 C CA . CYS A 1 91 ? 2.475 -2.715 7.768 1.00 93.31 91 CYS A CA 1
ATOM 661 C C . CYS A 1 91 ? 1.320 -1.778 7.407 1.00 93.31 91 CYS A C 1
ATOM 663 O O . CYS A 1 91 ? 1.355 -1.173 6.338 1.00 93.31 91 CYS A O 1
ATOM 665 N N . ALA A 1 92 ? 0.327 -1.636 8.290 1.00 88.88 92 ALA A N 1
ATOM 666 C CA . ALA A 1 92 ? -0.739 -0.653 8.143 1.00 88.88 92 ALA A CA 1
ATOM 667 C C . ALA A 1 92 ? -0.159 0.767 8.140 1.00 88.88 92 ALA A C 1
ATOM 669 O O . ALA A 1 92 ? -0.333 1.475 7.153 1.00 88.88 92 ALA A O 1
ATOM 670 N N . TYR A 1 93 ? 0.645 1.120 9.149 1.00 86.62 93 TYR A N 1
ATOM 671 C CA . TYR A 1 93 ? 1.346 2.402 9.215 1.00 86.62 93 TYR A CA 1
ATOM 672 C C . TYR A 1 93 ? 2.181 2.652 7.956 1.00 86.62 93 TYR A C 1
ATOM 674 O O . TYR A 1 93 ? 1.958 3.628 7.252 1.00 86.62 93 TYR A O 1
ATOM 682 N N . ARG A 1 94 ? 3.059 1.710 7.576 1.00 86.56 94 ARG A N 1
ATOM 683 C CA . ARG A 1 94 ? 3.885 1.831 6.361 1.00 86.56 94 ARG A CA 1
ATOM 684 C C . ARG A 1 94 ? 3.055 2.021 5.090 1.00 86.56 94 ARG A C 1
ATOM 686 O O . ARG A 1 94 ? 3.487 2.738 4.191 1.00 86.56 94 ARG A O 1
ATOM 693 N N . SER A 1 95 ? 1.921 1.331 4.969 1.00 84.38 95 SER A N 1
ATOM 694 C CA . SER A 1 95 ? 1.032 1.498 3.819 1.00 84.38 95 SER A CA 1
ATOM 695 C C . SER A 1 95 ? 0.393 2.881 3.809 1.00 84.38 95 SER A C 1
ATOM 697 O O . SER A 1 95 ? 0.293 3.467 2.735 1.00 84.38 95 SER A O 1
ATOM 699 N N . ASN A 1 96 ? -0.023 3.384 4.969 1.00 79.94 96 ASN A N 1
ATOM 700 C CA . ASN A 1 96 ? -0.674 4.682 5.093 1.00 79.94 96 ASN A CA 1
ATOM 701 C C . ASN A 1 96 ? 0.326 5.816 4.830 1.00 79.94 96 ASN A C 1
ATOM 703 O O . ASN A 1 96 ? 0.054 6.685 4.013 1.00 79.94 96 ASN A O 1
ATOM 707 N N . SER A 1 97 ? 1.538 5.744 5.391 1.00 77.19 97 SER A N 1
ATOM 708 C CA . SER A 1 97 ? 2.588 6.752 5.178 1.00 77.19 97 SER A CA 1
ATOM 709 C C . SER A 1 97 ? 3.072 6.851 3.726 1.00 77.19 97 SER A C 1
ATOM 711 O O . SER A 1 97 ? 3.637 7.864 3.336 1.00 77.19 97 SER A O 1
ATOM 713 N N . ARG A 1 98 ? 2.903 5.796 2.916 1.00 80.06 98 ARG A N 1
ATOM 714 C CA . ARG A 1 98 ? 3.278 5.792 1.486 1.00 80.06 98 ARG A CA 1
ATOM 715 C C . ARG A 1 98 ? 2.196 6.340 0.566 1.00 80.06 98 ARG A C 1
ATOM 717 O O . ARG A 1 98 ? 2.468 6.555 -0.609 1.00 80.06 98 ARG A O 1
ATOM 724 N N . ALA A 1 99 ? 0.981 6.483 1.074 1.00 72.94 99 ALA A N 1
ATOM 725 C CA . ALA A 1 99 ? -0.144 7.029 0.340 1.00 72.94 99 ALA A CA 1
ATOM 726 C C . ALA A 1 99 ? -0.866 8.034 1.244 1.00 72.94 99 ALA A C 1
ATOM 728 O O . ALA A 1 99 ? -2.022 7.785 1.599 1.00 72.94 99 ALA A O 1
ATOM 729 N N . PRO A 1 100 ? -0.179 9.125 1.645 1.00 60.53 100 PRO A N 1
ATOM 730 C CA . PRO A 1 100 ? -0.777 10.140 2.499 1.00 60.53 100 PRO A CA 1
ATOM 731 C C . PRO A 1 100 ? -2.069 10.650 1.866 1.00 60.53 100 PRO A C 1
ATOM 733 O O . PRO A 1 100 ? -3.072 10.677 2.546 1.00 60.53 100 PRO A O 1
ATOM 736 N N . ASP A 1 101 ? -2.124 10.847 0.551 1.00 65.69 101 ASP A N 1
ATOM 737 C CA . ASP A 1 101 ? -3.328 11.337 -0.139 1.00 65.69 101 ASP A CA 1
ATOM 738 C C . ASP A 1 101 ? -4.538 10.385 -0.067 1.00 65.69 101 ASP A C 1
ATOM 740 O O . ASP A 1 101 ? -5.673 10.811 -0.249 1.00 65.69 101 ASP A O 1
ATOM 744 N N . ARG A 1 102 ? -4.330 9.082 0.193 1.00 57.81 102 ARG A N 1
ATOM 745 C CA . ARG A 1 102 ? -5.429 8.102 0.346 1.00 57.81 102 ARG A CA 1
ATOM 746 C C . ARG A 1 102 ? -5.997 8.041 1.761 1.00 57.81 102 ARG A C 1
ATOM 748 O O . ARG A 1 102 ? -7.089 7.511 1.939 1.00 57.81 102 ARG A O 1
ATOM 755 N N . TYR A 1 103 ? -5.222 8.491 2.745 1.00 52.12 103 TYR A N 1
ATOM 756 C CA . TYR A 1 103 ? -5.569 8.477 4.170 1.00 52.12 103 TYR A CA 1
ATOM 757 C C . TYR A 1 103 ? -5.399 9.840 4.827 1.00 52.12 103 TYR A C 1
ATOM 759 O O . TYR A 1 103 ? -5.469 9.938 6.051 1.00 52.12 103 TYR A O 1
ATOM 767 N N . ALA A 1 104 ? -5.216 10.887 4.029 1.00 55.94 104 ALA A N 1
ATOM 768 C CA . ALA A 1 104 ? -5.682 12.206 4.342 1.00 55.94 104 ALA A CA 1
ATOM 769 C C . ALA A 1 104 ? -7.182 11.998 4.504 1.00 55.94 104 ALA A C 1
ATOM 771 O O . ALA A 1 104 ? -7.954 12.084 3.551 1.00 55.94 104 ALA A O 1
ATOM 772 N N . VAL A 1 105 ? -7.572 11.614 5.728 1.00 54.12 105 VAL A N 1
ATOM 773 C CA . VAL A 1 105 ? -8.803 12.089 6.342 1.00 54.12 105 VAL A CA 1
ATOM 774 C C . VAL A 1 105 ? -8.868 13.503 5.830 1.00 54.12 105 VAL A C 1
ATOM 776 O O . VAL A 1 105 ? -7.918 14.245 6.093 1.00 54.12 105 VAL A O 1
ATOM 779 N N . GLN A 1 106 ? -9.810 13.776 4.922 1.00 52.78 106 GLN A N 1
ATOM 780 C CA . GLN A 1 106 ? -9.945 15.104 4.355 1.00 52.78 106 GLN A CA 1
ATOM 781 C C . GLN A 1 106 ? -9.842 16.021 5.559 1.00 52.78 106 GLN A C 1
ATOM 783 O O . GLN A 1 106 ? -10.677 15.931 6.458 1.00 52.78 106 GLN A O 1
ATOM 788 N N . ALA A 1 107 ? -8.751 16.781 5.636 1.00 56.47 107 ALA A N 1
ATOM 789 C CA . ALA A 1 107 ? -8.559 17.786 6.659 1.00 56.47 107 ALA A CA 1
ATOM 790 C C . ALA A 1 107 ? -9.491 18.930 6.261 1.00 56.47 107 ALA A C 1
ATOM 792 O O . ALA A 1 107 ? -9.059 20.018 5.901 1.00 56.47 107 ALA A O 1
ATOM 793 N N . GLY A 1 108 ? -10.783 18.610 6.172 1.00 60.75 108 GLY A N 1
ATOM 794 C CA . GLY A 1 108 ? -11.828 19.589 6.206 1.00 60.75 108 GLY A CA 1
ATOM 795 C C . GLY A 1 108 ? -11.748 20.277 7.561 1.00 60.75 108 GLY A C 1
ATOM 796 O O . GLY A 1 108 ? -11.144 19.736 8.499 1.00 60.75 108 GLY A O 1
ATOM 797 N N . PRO A 1 109 ? -12.318 21.479 7.657 1.00 66.44 109 PRO A N 1
ATOM 798 C CA . PRO A 1 109 ? -12.412 22.166 8.931 1.00 66.44 109 PRO A CA 1
ATOM 799 C C . PRO A 1 109 ? -13.000 21.215 9.991 1.00 66.44 109 PRO A C 1
ATOM 801 O O . PRO A 1 109 ? -13.819 20.345 9.653 1.00 66.44 109 PRO A O 1
ATOM 804 N N . PRO A 1 110 ? -12.532 21.306 11.250 1.00 76.12 110 PRO A N 1
ATOM 805 C CA . PRO A 1 110 ? -13.141 20.544 12.325 1.00 76.12 110 PRO A CA 1
ATOM 806 C C . PRO A 1 110 ? -14.633 20.867 12.342 1.00 76.12 110 PRO A C 1
ATOM 808 O O . PRO A 1 110 ? -15.016 22.025 12.226 1.00 76.12 110 PRO A O 1
ATOM 811 N N . PHE A 1 111 ? -15.465 19.844 12.468 1.00 87.06 111 PHE A N 1
ATOM 812 C CA . PHE A 1 111 ? -16.867 20.046 12.779 1.00 87.06 111 PHE A CA 1
ATOM 813 C C . PHE A 1 111 ? -17.214 19.337 14.077 1.00 87.06 111 PHE A C 1
ATOM 815 O O . PHE A 1 111 ? -16.611 18.317 14.431 1.00 87.06 111 PHE A O 1
ATOM 822 N N . TYR A 1 112 ? -18.176 19.912 14.781 1.00 90.12 112 TYR A N 1
ATOM 823 C CA . TYR A 1 112 ? -18.610 19.530 16.109 1.00 90.12 112 TYR A CA 1
ATOM 824 C C . TYR A 1 112 ? -20.082 19.147 16.037 1.00 90.12 112 TYR A C 1
ATOM 826 O O . TYR A 1 112 ? -20.898 19.915 15.535 1.00 90.12 112 TYR A O 1
ATOM 834 N N . THR A 1 113 ? -20.434 17.969 16.532 1.00 93.50 113 THR A N 1
ATOM 835 C CA . THR A 1 113 ? -21.827 17.523 16.638 1.00 93.50 113 THR A CA 1
ATOM 836 C C . THR A 1 113 ? -22.216 17.514 18.108 1.00 93.50 113 THR A C 1
ATOM 838 O O . THR A 1 113 ? -21.492 16.930 18.915 1.00 93.50 113 THR A O 1
ATOM 841 N N . VAL A 1 114 ? -23.335 18.158 18.452 1.00 93.50 114 VAL A N 1
ATOM 842 C CA . VAL A 1 114 ? -23.855 18.227 19.827 1.00 93.50 114 VAL A CA 1
ATOM 843 C C . VAL A 1 114 ? -25.006 17.247 19.974 1.00 93.50 114 VAL A C 1
ATOM 845 O O . VAL A 1 114 ? -26.029 17.389 19.306 1.00 93.50 114 VAL A O 1
ATOM 848 N N . ILE A 1 115 ? -24.846 16.273 20.865 1.00 94.94 115 ILE A N 1
ATOM 849 C CA . ILE A 1 115 ? -25.865 15.261 21.146 1.00 94.94 115 ILE A CA 1
ATOM 850 C C . ILE A 1 115 ? -26.244 15.354 22.620 1.00 94.94 115 ILE A C 1
ATOM 852 O O . ILE A 1 115 ? -25.378 15.241 23.484 1.00 94.94 115 ILE A O 1
ATOM 856 N N . GLU A 1 116 ? -27.520 15.544 22.932 1.00 95.75 116 GLU A N 1
ATOM 857 C CA . GLU A 1 116 ? -27.996 15.545 24.317 1.00 95.75 116 GLU A CA 1
ATOM 858 C C . GLU A 1 116 ? -27.906 14.134 24.921 1.00 95.75 116 GLU A C 1
ATOM 860 O O . GLU A 1 116 ? -28.364 13.158 24.328 1.00 95.75 116 GLU A O 1
ATOM 865 N N . LEU A 1 117 ? -27.301 14.003 26.104 1.00 94.38 117 LEU A N 1
ATOM 866 C CA . LEU A 1 117 ? -27.034 12.700 26.725 1.00 94.38 117 LEU A CA 1
ATOM 867 C C . LEU A 1 117 ? -28.300 12.011 27.235 1.00 94.38 117 LEU A C 1
ATOM 869 O O . LEU A 1 117 ? -28.388 10.786 27.195 1.00 94.38 117 LEU A O 1
ATOM 873 N N . GLU A 1 118 ? -29.259 12.787 27.740 1.00 94.69 118 GLU A N 1
ATOM 874 C CA . GLU A 1 118 ? -30.487 12.254 28.332 1.00 94.69 118 GLU A CA 1
ATOM 875 C C . GLU A 1 118 ? -31.463 11.756 27.260 1.00 94.69 118 GLU A C 1
ATOM 877 O O . GLU A 1 118 ? -32.025 10.667 27.381 1.00 94.69 118 GLU A O 1
ATOM 882 N N . THR A 1 119 ? -31.638 12.534 26.192 1.00 95.25 119 THR A N 1
ATOM 883 C CA . THR A 1 119 ? -32.640 12.276 25.148 1.00 95.25 119 THR A CA 1
ATOM 884 C C . THR A 1 119 ? -32.054 11.607 23.903 1.00 95.25 119 THR A C 1
ATOM 886 O O . THR A 1 119 ? -32.784 10.971 23.142 1.00 95.25 119 THR A O 1
ATOM 889 N N . GLY A 1 120 ? -30.745 11.743 23.675 1.00 94.62 120 GLY A N 1
ATOM 890 C CA . GLY A 1 120 ? -30.075 11.319 22.448 1.00 94.62 120 GLY A CA 1
ATOM 891 C C . GLY A 1 120 ? -30.357 12.211 21.235 1.00 94.62 120 GLY A C 1
ATOM 892 O O . GLY A 1 120 ? -30.040 11.804 20.116 1.00 94.62 120 GLY A O 1
ATOM 893 N N . ILE A 1 121 ? -30.973 13.386 21.416 1.00 95.69 121 ILE A N 1
ATOM 894 C CA . ILE A 1 121 ? -31.285 14.309 20.318 1.00 95.69 121 ILE A CA 1
ATOM 895 C C . ILE A 1 121 ? -29.990 14.911 19.759 1.00 95.69 121 ILE A C 1
ATOM 897 O O . ILE A 1 121 ? -29.158 15.430 20.499 1.00 95.69 121 ILE A O 1
ATOM 901 N N . ASP A 1 122 ? -29.838 14.844 18.435 1.00 95.75 122 ASP A N 1
ATOM 902 C CA . ASP A 1 122 ? -28.763 15.497 17.684 1.00 95.75 122 ASP A CA 1
ATOM 903 C C . ASP A 1 122 ? -29.204 16.917 17.303 1.00 95.75 122 ASP A C 1
ATOM 905 O O . ASP A 1 122 ? -30.187 17.100 16.578 1.00 95.75 122 ASP A O 1
ATOM 909 N N . HIS A 1 123 ? -28.494 17.924 17.811 1.00 93.94 123 HIS A N 1
ATOM 910 C CA . HIS A 1 123 ? -28.801 19.335 17.569 1.00 93.94 123 HIS A CA 1
ATOM 911 C C . HIS A 1 123 ? -28.152 19.893 16.295 1.00 93.94 123 HIS A C 1
ATOM 913 O O . HIS A 1 123 ? -28.381 21.052 15.949 1.00 93.94 123 HIS A O 1
ATOM 919 N N . GLY A 1 124 ? -27.398 19.074 15.561 1.00 91.94 124 GLY A N 1
ATOM 920 C CA . GLY A 1 124 ? -26.762 19.431 14.304 1.00 91.94 124 GLY A CA 1
ATOM 921 C C . GLY A 1 124 ? -25.241 19.474 14.387 1.00 91.94 124 GLY A C 1
ATOM 922 O O . GLY A 1 124 ? -24.613 19.122 15.386 1.00 91.94 124 GLY A O 1
ATOM 923 N N . THR A 1 125 ? -24.644 19.888 13.271 1.00 92.44 125 THR A N 1
ATOM 924 C CA . THR A 1 125 ? -23.194 19.956 13.082 1.00 92.44 125 THR A CA 1
ATOM 925 C C . THR A 1 125 ? -22.761 21.407 12.907 1.00 92.44 125 THR A C 1
ATOM 927 O O . THR A 1 125 ? -23.357 22.131 12.112 1.00 92.44 125 THR A O 1
ATOM 930 N N . TYR A 1 126 ? -21.721 21.806 13.632 1.00 92.56 126 TYR A N 1
ATOM 931 C CA . TYR A 1 126 ? -21.188 23.166 13.690 1.00 92.56 126 TYR A CA 1
ATOM 932 C C . TYR A 1 126 ? -19.741 23.186 13.221 1.00 92.56 126 TYR A C 1
ATOM 934 O O . TYR A 1 126 ? -19.000 22.242 13.482 1.00 92.56 126 TYR A O 1
ATOM 942 N N . GLU A 1 127 ? -19.319 24.253 12.552 1.00 88.88 127 GLU A N 1
ATOM 943 C CA . GLU A 1 127 ? -17.965 24.355 11.992 1.00 88.88 127 GLU A CA 1
ATOM 944 C C . GLU A 1 127 ? -16.972 24.951 12.999 1.00 88.88 127 GLU A C 1
ATOM 946 O O . GLU A 1 127 ? -15.757 24.863 12.820 1.00 88.88 127 GLU A O 1
ATOM 951 N N . THR A 1 128 ? -17.471 25.559 14.081 1.00 88.31 128 THR A N 1
ATOM 952 C CA . THR A 1 128 ? -16.632 26.203 15.097 1.00 88.31 128 THR A CA 1
ATOM 953 C C . THR A 1 128 ? -17.076 25.900 16.530 1.00 88.31 128 THR A C 1
ATOM 955 O O . THR A 1 128 ? -18.238 25.595 16.817 1.00 88.31 128 THR A O 1
ATOM 958 N N . GLU A 1 129 ? -16.142 26.048 17.471 1.00 87.44 129 GLU A N 1
ATOM 959 C CA . GLU A 1 129 ? -16.428 25.948 18.910 1.00 87.44 129 GLU A CA 1
ATOM 960 C C . GLU A 1 129 ? -17.364 27.066 19.384 1.00 87.44 129 GLU A C 1
ATOM 962 O O . GLU A 1 129 ? -18.197 26.847 20.259 1.00 87.44 129 GLU A O 1
ATOM 967 N N . ALA A 1 130 ? -17.277 28.252 18.770 1.00 90.31 130 ALA A N 1
ATOM 968 C CA . ALA A 1 130 ? -18.145 29.383 19.083 1.00 90.31 130 ALA A CA 1
ATOM 969 C C . ALA A 1 130 ? -19.610 29.103 18.712 1.00 90.31 130 ALA A C 1
ATOM 971 O O . ALA A 1 130 ? -20.506 29.371 19.511 1.00 90.31 130 ALA A O 1
ATOM 972 N N . GLU A 1 131 ? -19.860 28.517 17.539 1.00 93.50 131 GLU A N 1
ATOM 973 C CA . GLU A 1 131 ? -21.202 28.084 17.127 1.00 93.50 131 GLU A CA 1
ATOM 974 C C . GLU A 1 131 ? -21.745 26.980 18.037 1.00 93.50 131 GLU A C 1
ATOM 976 O O . GLU A 1 131 ? -22.905 27.021 18.446 1.00 93.50 131 GLU A O 1
ATOM 981 N N . THR A 1 132 ? -20.882 26.037 18.419 1.00 93.19 132 THR A N 1
ATOM 982 C CA . THR A 1 132 ? -21.219 24.975 19.373 1.00 93.19 132 THR A CA 1
ATOM 983 C C . THR A 1 132 ? -21.637 25.566 20.723 1.00 93.19 132 THR A C 1
ATOM 985 O O . THR A 1 132 ? -22.690 25.221 21.256 1.00 93.19 132 THR A O 1
ATOM 988 N N . ALA A 1 133 ? -20.863 26.515 21.259 1.00 91.94 133 ALA A N 1
ATOM 989 C CA . ALA A 1 133 ? -21.185 27.203 22.507 1.00 91.94 133 ALA A C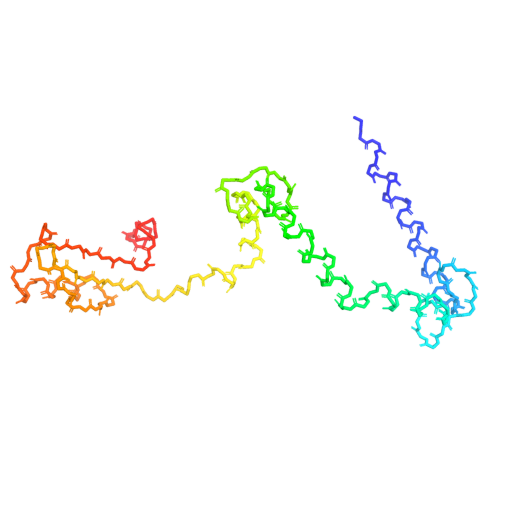A 1
ATOM 990 C C . ALA A 1 133 ? -22.481 28.028 22.404 1.00 91.94 133 ALA A C 1
ATOM 992 O O . ALA A 1 133 ? -23.280 28.034 23.342 1.00 91.94 133 ALA A O 1
ATOM 993 N N . ALA A 1 134 ? -22.721 28.685 21.264 1.00 94.69 134 ALA A N 1
ATOM 994 C CA . ALA A 1 134 ? -23.955 29.426 21.011 1.00 94.69 134 ALA A CA 1
ATOM 995 C C . ALA A 1 134 ? -25.184 28.504 20.979 1.00 94.69 134 ALA A C 1
ATOM 997 O O . ALA A 1 134 ? -26.220 28.859 21.541 1.00 94.69 134 ALA A O 1
ATOM 998 N N . CYS A 1 135 ? -25.063 27.309 20.390 1.00 95.25 135 CYS A N 1
ATOM 999 C CA . CYS A 1 135 ? -26.110 26.289 20.423 1.00 95.25 135 CYS A CA 1
ATOM 1000 C C . CYS A 1 135 ? -26.445 25.868 21.862 1.00 95.25 135 CYS A C 1
ATOM 1002 O O . CYS A 1 135 ? -27.611 25.916 22.257 1.00 95.25 135 CYS A O 1
ATOM 1004 N N . LEU A 1 136 ? -25.432 25.539 22.674 1.00 95.69 136 LEU A N 1
ATOM 1005 C CA . LEU A 1 136 ? -25.638 25.157 24.077 1.00 95.69 136 LEU A CA 1
ATOM 1006 C C . LEU A 1 136 ? -26.335 26.264 24.874 1.00 95.69 136 LEU A C 1
ATOM 1008 O O . LEU A 1 136 ? -27.286 25.993 25.606 1.00 95.69 136 LEU A O 1
ATOM 1012 N N . ALA A 1 137 ? -25.909 27.516 24.687 1.00 95.62 137 ALA A N 1
ATOM 1013 C CA . ALA A 1 137 ? -26.521 28.665 25.342 1.00 95.62 137 ALA A CA 1
ATOM 1014 C C . ALA A 1 137 ? -27.980 28.879 24.906 1.00 95.62 137 ALA A C 1
ATOM 1016 O O . ALA A 1 137 ? -28.835 29.130 25.752 1.00 95.62 137 ALA A O 1
ATOM 1017 N N . PHE A 1 138 ? -28.274 28.752 23.608 1.00 97.00 138 PHE A N 1
ATOM 1018 C CA . PHE A 1 138 ? -29.628 28.902 23.066 1.00 97.00 138 PHE A CA 1
ATOM 1019 C C . PHE A 1 138 ? -30.585 27.821 23.583 1.00 97.00 138 PHE A C 1
ATOM 1021 O O . PHE A 1 138 ? -31.736 28.117 23.899 1.00 97.00 138 PHE A O 1
ATOM 1028 N N . LEU A 1 139 ? -30.106 26.581 23.699 1.00 95.25 139 LEU A N 1
ATOM 1029 C CA . LEU A 1 139 ? -30.888 25.444 24.188 1.00 95.25 139 LEU A CA 1
ATOM 1030 C C . LEU A 1 139 ? -30.933 25.345 25.721 1.00 95.25 139 LEU A C 1
ATOM 1032 O O . LEU A 1 139 ? -31.687 24.537 26.255 1.00 95.25 139 LEU A O 1
ATOM 1036 N N . GLY A 1 140 ? -30.139 26.148 26.437 1.00 95.88 140 GLY A N 1
ATOM 1037 C CA . GLY A 1 140 ? -30.030 26.076 27.895 1.00 95.88 140 GLY A CA 1
ATOM 1038 C C . GLY A 1 140 ? -29.352 24.797 28.403 1.00 95.88 140 GLY A C 1
ATOM 1039 O O . GLY A 1 140 ? -29.607 24.383 29.533 1.00 95.88 140 GLY A O 1
ATOM 1040 N N . LEU A 1 141 ? -28.501 24.170 27.585 1.00 95.31 141 LEU A N 1
ATOM 1041 C CA . LEU A 1 141 ? -27.804 22.925 27.913 1.00 95.31 141 LEU A CA 1
ATOM 1042 C C . LEU A 1 141 ? -26.445 23.205 28.564 1.00 95.31 141 LEU A C 1
ATOM 1044 O O . LEU A 1 141 ? -25.685 24.070 28.124 1.00 95.31 141 LEU A O 1
ATOM 1048 N N . ARG A 1 142 ? -26.105 22.436 29.603 1.00 94.31 142 ARG A N 1
ATOM 1049 C CA . ARG A 1 142 ? -24.769 22.451 30.216 1.00 94.31 142 ARG A CA 1
ATOM 1050 C C . ARG A 1 142 ? -23.849 21.440 29.534 1.00 94.31 142 ARG A C 1
ATOM 1052 O O . ARG A 1 142 ? -24.300 20.440 28.984 1.00 94.31 142 ARG A O 1
ATOM 1059 N N . ILE A 1 143 ? -22.539 21.667 29.626 1.00 92.62 143 ILE A N 1
ATOM 1060 C CA . ILE A 1 143 ? -21.533 20.805 28.986 1.00 92.62 143 ILE A CA 1
ATOM 1061 C C . ILE A 1 143 ? -21.551 19.354 29.498 1.00 92.62 143 ILE A C 1
ATOM 1063 O O . ILE A 1 143 ? -21.187 18.445 28.766 1.00 92.62 143 ILE A O 1
ATOM 1067 N N . ASP A 1 144 ? -21.999 19.120 30.734 1.00 94.88 144 ASP A N 1
ATOM 1068 C CA . ASP A 1 144 ? -22.142 17.786 31.331 1.00 94.88 144 ASP A CA 1
ATOM 1069 C C . ASP A 1 144 ? -23.443 17.070 30.926 1.00 94.88 144 ASP A C 1
ATOM 1071 O O . ASP A 1 144 ? -23.647 15.917 31.299 1.00 94.88 144 ASP A O 1
ATOM 1075 N N . GLN A 1 145 ? -24.312 17.733 30.157 1.00 93.12 145 GLN A N 1
ATOM 1076 C CA . GLN A 1 145 ? -25.560 17.176 29.623 1.00 93.12 145 GLN A CA 1
ATOM 1077 C C . GLN A 1 145 ? -25.448 16.783 28.144 1.00 93.12 145 GLN A C 1
ATOM 1079 O O . GLN A 1 145 ? -26.417 16.284 27.576 1.00 93.12 145 GLN A O 1
ATOM 1084 N N . VAL A 1 146 ? -24.288 16.987 27.511 1.00 94.88 146 VAL A N 1
ATOM 1085 C CA . VAL A 1 146 ? -24.093 16.772 26.070 1.00 94.88 146 VAL A CA 1
ATOM 1086 C C . VAL A 1 146 ? -22.829 15.964 25.763 1.00 94.88 146 VAL A C 1
ATOM 1088 O O . VAL A 1 146 ? -21.824 16.052 26.463 1.00 94.88 146 VAL A O 1
ATOM 1091 N N . ASP A 1 147 ? -22.872 15.190 24.682 1.00 94.12 147 ASP A N 1
ATOM 1092 C CA . ASP A 1 147 ? -21.719 14.578 24.019 1.00 94.12 147 ASP A CA 1
ATOM 1093 C C . ASP A 1 147 ? -21.344 15.446 22.810 1.00 94.12 147 ASP A C 1
ATOM 1095 O O . ASP A 1 147 ? -22.112 15.550 21.850 1.00 94.12 147 ASP A O 1
ATOM 1099 N N . ILE A 1 148 ? -20.174 16.092 22.863 1.00 90.50 148 ILE A N 1
ATOM 1100 C CA . ILE A 1 148 ? -19.643 16.899 21.757 1.00 90.50 148 ILE A CA 1
ATOM 1101 C C . ILE A 1 148 ? -18.639 16.050 20.983 1.00 90.50 148 ILE A C 1
ATOM 1103 O O . ILE A 1 148 ? -17.519 15.803 21.439 1.00 90.50 148 ILE A O 1
ATOM 1107 N N . ARG A 1 149 ? -19.023 15.620 19.781 1.00 89.31 149 ARG A N 1
ATOM 1108 C CA . ARG A 1 149 ? -18.171 14.800 18.910 1.00 89.31 149 ARG A CA 1
ATOM 1109 C C . ARG A 1 149 ? -17.462 15.661 17.885 1.00 89.31 149 ARG A C 1
ATOM 1111 O O . ARG A 1 149 ? -18.102 16.463 17.220 1.00 89.31 149 ARG A O 1
ATOM 1118 N N . SER A 1 150 ? -16.164 15.430 17.702 1.00 83.50 150 SER A N 1
ATOM 1119 C CA . SER A 1 150 ? -15.394 16.024 16.608 1.00 83.50 150 SER A CA 1
ATOM 1120 C C . SER A 1 150 ? -14.994 14.966 15.582 1.00 83.50 150 SER A C 1
ATOM 1122 O O . SER A 1 150 ? -14.655 13.832 15.930 1.00 83.50 150 SER A O 1
ATOM 1124 N N . ASN A 1 151 ? -15.003 15.345 14.304 1.00 77.69 151 ASN A N 1
ATOM 1125 C CA . ASN A 1 151 ? -14.423 14.557 13.213 1.00 77.69 151 ASN A CA 1
ATOM 1126 C C . ASN A 1 151 ? -12.886 14.512 13.247 1.00 77.69 151 ASN A C 1
ATOM 1128 O O . ASN A 1 151 ? -12.279 13.684 12.562 1.00 77.69 151 ASN A O 1
ATOM 1132 N N . MET A 1 152 ? -12.258 15.385 14.036 1.00 70.75 152 MET A N 1
ATOM 1133 C CA . MET A 1 152 ? -10.819 15.415 14.230 1.00 70.75 152 MET A CA 1
ATOM 1134 C C . MET A 1 152 ? -10.434 14.585 15.460 1.00 70.75 152 MET A C 1
ATOM 1136 O O . MET A 1 152 ? -11.085 14.664 16.503 1.00 70.75 152 MET A O 1
ATOM 1140 N N . PRO A 1 153 ? -9.352 13.788 15.390 1.00 61.19 153 PRO A N 1
ATOM 1141 C CA . PRO A 1 153 ? -8.828 13.136 16.582 1.00 61.19 153 PRO A CA 1
ATOM 1142 C C . PRO A 1 153 ? -8.438 14.213 17.605 1.00 61.19 153 PRO A C 1
ATOM 1144 O O . PRO A 1 153 ? -7.758 15.168 17.245 1.00 61.19 153 PRO A O 1
ATOM 1147 N N . LEU A 1 154 ? -8.815 14.047 18.879 1.00 53.72 154 LEU A N 1
ATOM 1148 C CA . LEU A 1 154 ? -8.556 15.011 19.971 1.00 53.72 154 LEU A CA 1
ATOM 1149 C C . LEU A 1 154 ? -7.091 15.491 20.046 1.00 53.72 154 LEU A C 1
ATOM 1151 O O . LEU A 1 154 ? -6.811 16.624 20.425 1.00 53.72 154 LEU A O 1
ATOM 1155 N N . LEU A 1 155 ? -6.151 14.642 19.622 1.00 52.75 155 LEU A N 1
ATOM 1156 C CA . LEU A 1 155 ? -4.723 14.956 19.518 1.00 52.75 155 LEU A CA 1
ATO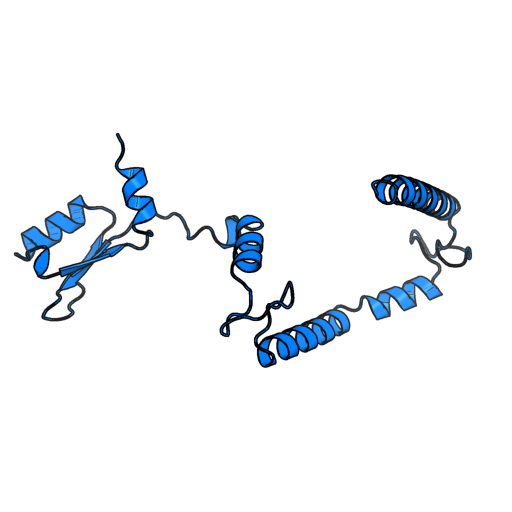M 1157 C C . LEU A 1 155 ? -4.401 16.076 18.510 1.00 52.75 155 LEU A C 1
ATOM 1159 O O . LEU A 1 155 ? -3.408 16.772 18.683 1.00 52.75 155 LEU A O 1
ATOM 1163 N N . ALA A 1 156 ? -5.216 16.249 17.468 1.00 51.88 156 ALA A N 1
ATOM 1164 C CA . ALA A 1 156 ? -5.075 17.328 16.496 1.00 51.88 156 ALA A CA 1
ATOM 1165 C C . ALA A 1 156 ? -5.612 18.664 17.036 1.00 51.88 156 ALA A C 1
ATOM 1167 O O . ALA A 1 156 ? -4.981 19.689 16.804 1.00 51.88 156 ALA A O 1
ATOM 1168 N N . LEU A 1 157 ? -6.700 18.644 17.820 1.00 51.41 157 LEU A N 1
ATOM 1169 C CA . LEU A 1 157 ? -7.270 19.844 18.452 1.00 51.41 157 LEU A CA 1
ATOM 1170 C C . LEU A 1 157 ? -6.311 20.472 19.477 1.00 51.41 157 LEU A C 1
ATOM 1172 O O . LEU A 1 157 ? -6.179 21.692 19.538 1.00 51.41 157 LEU A O 1
ATOM 1176 N N . ALA A 1 158 ? -5.559 19.643 20.210 1.00 52.22 158 ALA A N 1
ATOM 1177 C CA . ALA A 1 158 ? -4.541 20.106 21.158 1.00 52.22 158 ALA A CA 1
ATOM 1178 C C . ALA A 1 158 ? -3.355 20.841 20.497 1.00 52.22 158 ALA A C 1
ATOM 1180 O O . ALA A 1 158 ? -2.657 21.599 21.166 1.00 52.22 158 ALA A O 1
ATOM 1181 N N . LEU A 1 159 ? -3.109 20.621 19.199 1.00 49.53 159 LEU A N 1
ATOM 1182 C CA . LEU A 1 159 ? -2.008 21.251 18.460 1.00 49.53 159 LEU A CA 1
ATOM 1183 C C . LEU A 1 159 ? -2.436 22.525 17.718 1.00 49.53 159 LEU A C 1
ATOM 1185 O O . LEU A 1 159 ? -1.588 23.366 17.442 1.00 49.53 159 LEU A O 1
ATOM 1189 N N . SER A 1 160 ? -3.727 22.687 17.420 1.00 53.25 160 SER A N 1
ATOM 1190 C CA . SER A 1 160 ? -4.290 23.894 16.795 1.00 53.25 160 SER A CA 1
ATOM 1191 C C . SER A 1 160 ? -4.607 25.025 17.784 1.00 53.25 160 SER A C 1
ATOM 1193 O O . SER A 1 160 ? -4.921 26.126 17.350 1.00 53.25 160 SER A O 1
ATOM 1195 N N . GLY A 1 161 ? -4.514 24.766 19.095 1.00 48.72 161 GLY A N 1
ATOM 1196 C CA . GLY A 1 161 ? -4.740 25.745 20.168 1.00 48.72 161 GLY A CA 1
ATOM 1197 C C . GLY A 1 161 ? -3.474 26.359 20.781 1.00 48.72 161 GLY A C 1
ATOM 1198 O O . GLY A 1 161 ? -3.572 26.993 21.829 1.00 48.72 161 GLY A O 1
ATOM 1199 N N . MET A 1 162 ? -2.288 26.161 20.189 1.00 35.94 162 MET A N 1
ATOM 1200 C CA . MET A 1 162 ? -1.095 26.913 20.598 1.00 35.94 162 MET A CA 1
ATOM 1201 C C . MET A 1 162 ? -1.013 28.217 19.783 1.00 35.94 162 MET A C 1
ATOM 1203 O O . MET A 1 162 ? -1.021 28.125 18.555 1.00 35.94 162 MET A O 1
ATOM 1207 N N . PRO A 1 163 ? -0.995 29.394 20.440 1.00 48.62 163 PRO A N 1
ATOM 1208 C CA . PRO A 1 163 ? -0.977 30.701 19.778 1.00 48.62 163 PRO A CA 1
ATOM 1209 C C . PRO A 1 163 ? 0.289 30.946 18.948 1.00 48.62 163 PRO A C 1
ATOM 1211 O O . PRO A 1 163 ? 1.350 30.364 19.281 1.00 48.62 163 PRO A O 1
#

Secondary structure (DSSP, 8-state):
--THHHHHHHHHHHHHHHHHHHHHTTB-TTT-SBPPTT-SS-HHHHHHHHHHH-HHHHHHHHHHHHHHHHHTTB-TTT--B-SS-SS-HHHHHHHHHT-HHHH----PPP-EEEEETTT--EEEEESSHHHHHHHHHHHT--GGGEEEEESS-HHHHHHHT--

pLDDT: mean 84.34, std 14.45, range [35.94, 97.5]

Sequence (163 aa):
MPGSSAAKARANARLRRRYAARAAAGLCVRCSEPAAGGLSRCARHAALEAERVSPGRKSATSRKRYARRRAERRCVDCGTGTAGSARCPACAYRSNSRAPDRYAVQAGPPFYTVIELETGIDHGTYETEAETAACLAFLGLRIDQVDIRSNMPLLALALSGMP

Radius of gyration: 29.18 Å; chains: 1; bounding box: 64×49×65 Å